Protein AF-A0A8H9WBS5-F1 (afdb_monomer_lite)

Secondary structure (DSSP, 8-state):
-HHHHHTT-------BEETTEEPS-HHHHEEE-SSEEEE-GGGBS-HHHHHHHHHHHHHTTPEEEE--HHHHTTTTT--EEEE-TTS-EEEEEEHHHHHHS-HHHHHHHHTTSEEEEE--HHHHHHHS--GGGG-----PPP-

Sequence (143 aa):
EVFCKKLNYSSVVFEALNDDLPIYHTNVMMSLGQKTAFICSESIKDQKDTKHIHKLFGISERKIIELSMAQMNQFAGNVLEVENTKGQSHLIMSEKAYQSLEVPQIQSISKSSKIIPIPLDTIEKYGGGSARCMIAEIFLQKS

pLDDT: mean 93.94, std 5.93, range [61.75, 98.56]

Structure (mmCIF, N/CA/C/O backbone):
data_AF-A0A8H9WBS5-F1
#
_entry.id   AF-A0A8H9WBS5-F1
#
loop_
_atom_site.group_PDB
_atom_site.id
_atom_site.type_symbol
_atom_site.label_atom_id
_atom_site.label_alt_id
_atom_site.label_comp_id
_atom_site.label_asym_id
_atom_site.label_entity_id
_atom_site.label_seq_id
_atom_site.pdbx_PDB_ins_code
_atom_site.Cartn_x
_atom_site.Cartn_y
_atom_site.Cartn_z
_atom_site.occupancy
_atom_site.B_iso_or_equiv
_atom_site.auth_seq_id
_atom_site.auth_comp_id
_atom_site.auth_asym_id
_atom_site.auth_atom_id
_atom_site.pdbx_PDB_model_num
ATOM 1 N N . GLU A 1 1 ? -7.034 9.340 -19.352 1.00 69.06 1 GLU A N 1
ATOM 2 C CA . GLU A 1 1 ? -7.302 10.797 -19.452 1.00 69.06 1 GLU A CA 1
ATOM 3 C C . GLU A 1 1 ? -8.782 11.188 -19.369 1.00 69.06 1 GLU A C 1
ATOM 5 O O . GLU A 1 1 ? -9.118 12.011 -18.527 1.00 69.06 1 GLU A O 1
ATOM 10 N N . VAL A 1 2 ? -9.690 10.599 -20.167 1.00 85.69 2 VAL A N 1
ATOM 11 C CA . VAL A 1 2 ? -11.131 10.966 -20.167 1.00 85.69 2 VAL A CA 1
ATOM 12 C C . VAL A 1 2 ? -11.776 10.899 -18.775 1.00 85.69 2 VAL A C 1
ATOM 14 O O . VAL A 1 2 ? -12.523 11.799 -18.400 1.00 85.69 2 VAL A O 1
ATOM 17 N N . PHE A 1 3 ? -11.474 9.856 -17.998 1.00 86.75 3 PHE A N 1
ATOM 18 C CA . PHE A 1 3 ? -12.011 9.681 -16.646 1.00 86.75 3 PHE A CA 1
ATOM 19 C C . PHE A 1 3 ? -11.528 10.770 -15.678 1.00 86.75 3 PHE A C 1
ATOM 21 O O . PHE A 1 3 ? -12.341 11.423 -15.032 1.00 86.75 3 PHE A O 1
ATOM 28 N N . CYS A 1 4 ? -10.218 11.033 -15.646 1.00 90.44 4 CYS A N 1
ATOM 29 C CA . CYS A 1 4 ? -9.625 12.070 -14.802 1.00 90.44 4 CYS A CA 1
ATOM 30 C C . CYS A 1 4 ? -10.207 13.453 -15.120 1.00 90.44 4 CYS A C 1
ATOM 32 O O . CYS A 1 4 ? -10.608 14.165 -14.207 1.00 90.44 4 CYS A O 1
ATOM 34 N N . LYS A 1 5 ? -10.382 13.786 -16.406 1.00 89.25 5 LYS A N 1
ATOM 35 C CA . LYS A 1 5 ? -11.011 15.050 -16.819 1.00 89.25 5 LYS A CA 1
ATOM 36 C C . LYS A 1 5 ? -12.451 15.186 -16.316 1.00 89.25 5 LYS A C 1
ATOM 38 O O . LYS A 1 5 ? -12.834 16.264 -15.883 1.00 89.25 5 LYS A O 1
ATOM 43 N N . LYS A 1 6 ? -13.245 14.108 -16.344 1.00 92.00 6 LYS A N 1
ATOM 44 C CA . LYS A 1 6 ? -14.623 14.120 -15.815 1.00 92.00 6 LYS A CA 1
ATOM 45 C C . LYS A 1 6 ? -14.679 14.319 -14.296 1.00 92.00 6 LYS A C 1
ATOM 47 O O . LYS A 1 6 ? -15.666 14.855 -13.808 1.00 92.00 6 LYS A O 1
ATOM 52 N N . LEU A 1 7 ? -13.643 13.896 -13.574 1.00 89.88 7 LEU A N 1
ATOM 53 C CA . LEU A 1 7 ? -13.539 14.015 -12.117 1.00 89.88 7 LEU A CA 1
ATOM 54 C C .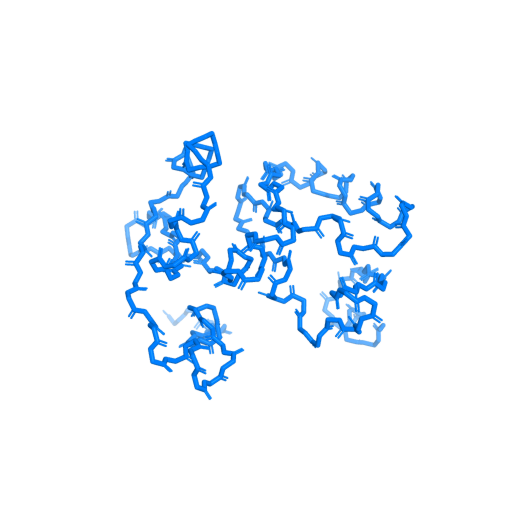 LEU A 1 7 ? -12.695 15.213 -11.651 1.00 89.88 7 LEU A C 1
ATOM 56 O O . LEU A 1 7 ? -12.469 15.359 -10.455 1.00 89.88 7 LEU A O 1
ATOM 60 N N . ASN A 1 8 ? -12.226 16.065 -12.572 1.00 92.06 8 ASN A N 1
ATOM 61 C CA . ASN A 1 8 ? -11.277 17.150 -12.295 1.00 92.06 8 ASN A CA 1
ATOM 62 C C . ASN A 1 8 ? -9.982 16.681 -11.602 1.00 92.06 8 ASN A C 1
ATOM 64 O O . ASN A 1 8 ? -9.431 17.376 -10.750 1.00 92.06 8 ASN A O 1
ATOM 68 N N . TYR A 1 9 ? -9.488 15.500 -11.975 1.00 91.00 9 TYR A N 1
ATOM 69 C CA . TYR A 1 9 ? -8.228 14.933 -11.496 1.00 91.00 9 TYR A CA 1
ATOM 70 C C . TYR A 1 9 ? -7.131 15.018 -12.558 1.00 91.00 9 TYR A C 1
ATOM 72 O O . TYR A 1 9 ? -7.397 15.013 -13.761 1.00 91.00 9 TYR A O 1
ATOM 80 N N . SER A 1 10 ? -5.885 15.009 -12.092 1.00 91.25 10 SER A N 1
ATOM 81 C CA . SER A 1 10 ? -4.697 14.818 -12.925 1.00 91.25 10 SER A CA 1
ATOM 82 C C . SER A 1 10 ? -4.276 13.351 -12.884 1.00 91.25 10 SER A C 1
ATOM 84 O O . SER A 1 10 ? -4.222 12.754 -11.810 1.00 91.25 10 SER A O 1
ATOM 86 N N . SER A 1 11 ? -3.983 12.756 -14.040 1.00 92.50 11 SER A N 1
ATOM 87 C CA . SER A 1 11 ? -3.453 11.390 -14.108 1.00 92.50 11 SER A CA 1
ATOM 88 C C . SER A 1 11 ? -1.939 11.369 -13.940 1.00 92.50 11 SER A C 1
ATOM 90 O O . SER A 1 11 ? -1.243 12.192 -14.528 1.00 92.50 11 SER A O 1
ATOM 92 N N . VAL A 1 12 ? -1.448 10.360 -13.225 1.00 93.00 12 VAL A N 1
ATOM 93 C CA . VAL A 1 12 ? -0.038 9.960 -13.206 1.00 93.00 12 VAL A CA 1
ATOM 94 C C . VAL A 1 12 ? 0.024 8.566 -13.809 1.00 93.00 12 VAL A C 1
ATOM 96 O O . VAL A 1 12 ? -0.689 7.673 -13.352 1.00 93.00 12 VAL A O 1
ATOM 99 N N . VAL A 1 13 ? 0.813 8.398 -14.866 1.00 93.88 13 VAL A N 1
ATOM 100 C CA . VAL A 1 13 ? 0.940 7.136 -15.602 1.00 93.88 13 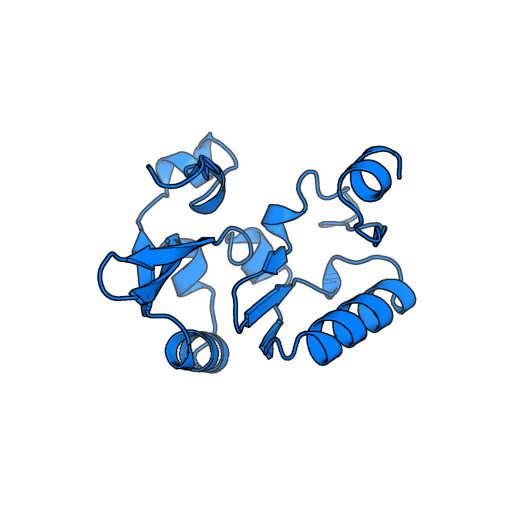VAL A CA 1
ATOM 101 C C . VAL A 1 13 ? 2.387 6.689 -15.505 1.00 93.88 13 VAL A C 1
ATOM 103 O O . VAL A 1 13 ? 3.279 7.502 -15.708 1.00 93.88 13 VAL A O 1
ATOM 106 N N . PHE A 1 14 ? 2.592 5.419 -15.179 1.00 95.38 14 PHE A N 1
ATOM 107 C CA . PHE A 1 14 ? 3.902 4.795 -15.051 1.00 95.38 14 PHE A CA 1
ATOM 108 C C . PHE A 1 14 ? 3.778 3.300 -15.360 1.00 95.38 14 PHE A C 1
ATOM 110 O O . PHE A 1 14 ? 2.687 2.728 -15.276 1.00 95.38 14 PHE A O 1
ATOM 117 N N . GLU A 1 15 ? 4.892 2.672 -15.723 1.00 96.75 15 GLU A N 1
ATOM 118 C CA . GLU A 1 15 ? 4.981 1.223 -15.919 1.00 96.75 15 GLU A CA 1
ATOM 119 C C . GLU A 1 15 ? 5.537 0.571 -14.648 1.00 96.75 15 GLU A C 1
ATOM 121 O O . GLU A 1 15 ? 6.534 1.046 -14.098 1.00 96.75 15 GLU A O 1
ATOM 126 N N . ALA A 1 16 ? 4.898 -0.508 -14.186 1.00 96.56 16 ALA A N 1
ATOM 127 C CA . ALA A 1 16 ? 5.342 -1.265 -13.021 1.00 96.56 16 ALA A CA 1
ATOM 128 C C . ALA A 1 16 ? 5.430 -2.769 -13.309 1.00 96.56 16 ALA A C 1
ATOM 130 O O . ALA A 1 16 ? 4.542 -3.338 -13.952 1.00 96.56 16 ALA A O 1
ATOM 131 N N . LEU A 1 17 ? 6.497 -3.396 -12.821 1.00 96.25 17 LEU A N 1
ATOM 132 C CA . LEU A 1 17 ? 6.903 -4.767 -13.104 1.00 96.25 17 LEU A CA 1
ATOM 133 C C . LEU A 1 17 ? 7.156 -5.547 -11.804 1.00 96.25 17 LEU A C 1
ATOM 135 O O . LEU A 1 17 ? 7.625 -4.997 -10.809 1.00 96.25 17 LEU A O 1
ATOM 139 N N . ASN A 1 18 ? 6.867 -6.843 -11.836 1.00 93.56 18 ASN A N 1
ATOM 140 C CA . ASN A 1 18 ? 7.248 -7.838 -10.841 1.00 93.56 18 ASN A CA 1
ATOM 141 C C . ASN A 1 18 ? 7.977 -8.967 -11.568 1.00 93.56 18 ASN A C 1
ATOM 143 O O . ASN A 1 18 ? 7.351 -9.655 -12.369 1.00 93.56 18 ASN A O 1
ATOM 147 N N . ASP A 1 19 ? 9.286 -9.108 -11.346 1.00 88.62 19 ASP A N 1
ATOM 148 C CA . ASP A 1 19 ? 10.146 -10.047 -12.082 1.00 88.62 19 ASP A CA 1
ATOM 149 C C . ASP A 1 19 ? 9.962 -9.942 -13.614 1.00 88.62 19 ASP A C 1
ATOM 151 O O . ASP A 1 19 ? 9.636 -10.913 -14.294 1.00 88.62 19 ASP A O 1
ATOM 155 N N . ASP A 1 20 ? 10.099 -8.720 -14.148 1.00 89.12 20 ASP A N 1
ATOM 156 C CA . ASP A 1 20 ? 9.898 -8.347 -15.564 1.00 89.12 20 ASP A CA 1
ATOM 157 C C . ASP A 1 20 ? 8.477 -8.555 -16.130 1.00 89.12 20 ASP A C 1
ATOM 159 O O . ASP A 1 20 ? 8.208 -8.228 -17.290 1.00 89.12 20 ASP A O 1
ATOM 163 N N . LEU A 1 21 ? 7.528 -9.028 -15.318 1.00 93.00 21 LEU A N 1
ATOM 164 C CA . LEU A 1 21 ? 6.126 -9.172 -15.702 1.00 93.00 21 LEU A CA 1
ATOM 165 C C . LEU A 1 21 ? 5.303 -7.951 -15.269 1.00 93.00 21 LEU A C 1
ATOM 167 O O . LEU A 1 21 ? 5.441 -7.496 -14.134 1.00 93.00 21 LEU A O 1
ATOM 171 N N . PRO A 1 22 ? 4.396 -7.429 -16.114 1.00 94.19 22 PRO A N 1
ATOM 172 C CA . PRO A 1 22 ? 3.538 -6.310 -15.737 1.00 94.19 22 PRO A CA 1
ATOM 173 C C . PRO A 1 22 ? 2.701 -6.588 -14.485 1.00 94.19 22 PRO A C 1
ATOM 175 O O . PRO A 1 22 ? 2.006 -7.604 -14.394 1.00 94.19 22 PRO A O 1
ATOM 178 N N . ILE A 1 23 ? 2.698 -5.641 -13.545 1.00 92.00 23 ILE A N 1
ATOM 179 C CA . ILE A 1 23 ? 1.779 -5.680 -12.406 1.00 92.00 23 ILE A CA 1
ATOM 180 C C . ILE A 1 23 ? 0.360 -5.390 -12.902 1.00 92.00 23 ILE A C 1
ATOM 182 O O . ILE A 1 23 ? 0.063 -4.317 -13.421 1.00 92.00 23 ILE A O 1
ATOM 186 N N . TYR A 1 24 ? -0.540 -6.352 -12.701 1.00 84.75 24 TYR A N 1
ATOM 187 C CA . TYR A 1 24 ? -1.918 -6.291 -13.196 1.00 84.75 24 TYR A CA 1
ATOM 188 C C . TYR A 1 24 ? -2.814 -5.284 -12.446 1.00 84.75 24 TYR A C 1
ATOM 190 O O . TYR A 1 24 ? -3.735 -4.707 -13.030 1.00 84.75 24 TYR A O 1
ATOM 198 N N . HIS A 1 25 ? -2.551 -5.038 -11.158 1.00 88.25 25 HIS A N 1
ATOM 199 C CA . HIS A 1 25 ? -3.312 -4.082 -10.356 1.00 88.25 25 HIS A CA 1
ATOM 200 C C . HIS A 1 25 ? -2.413 -3.199 -9.496 1.00 88.25 25 HIS A C 1
ATOM 202 O O . HIS A 1 25 ? -1.631 -3.677 -8.677 1.00 88.25 25 HIS A O 1
ATOM 208 N N . THR A 1 26 ? -2.607 -1.885 -9.602 1.00 89.00 26 THR A N 1
ATOM 209 C CA . THR A 1 26 ? -1.868 -0.893 -8.811 1.00 89.00 26 THR A CA 1
ATOM 210 C C . THR A 1 26 ? -2.043 -1.089 -7.300 1.00 89.00 26 THR A C 1
ATOM 212 O O . THR A 1 26 ? -1.126 -0.799 -6.542 1.00 89.00 26 THR A O 1
ATOM 215 N N . ASN A 1 27 ? -3.174 -1.650 -6.851 1.00 87.75 27 ASN A N 1
ATOM 216 C CA . ASN A 1 27 ? -3.442 -1.936 -5.435 1.00 87.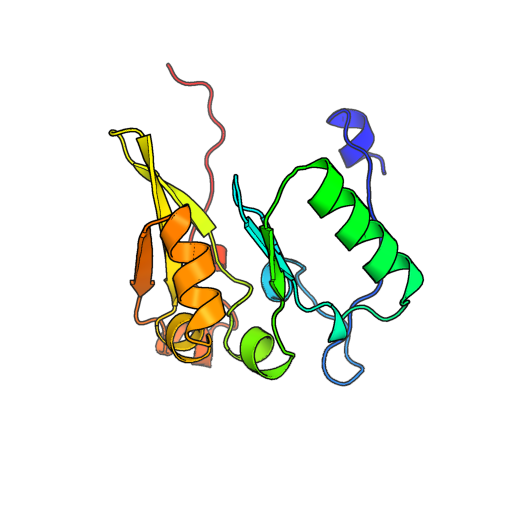75 27 ASN A CA 1
ATOM 217 C C . ASN A 1 27 ? -2.614 -3.100 -4.851 1.00 87.75 27 ASN A C 1
ATOM 219 O O . ASN A 1 27 ? -2.772 -3.436 -3.681 1.00 87.75 27 ASN A O 1
ATOM 223 N N . VAL A 1 28 ? -1.775 -3.754 -5.655 1.00 89.69 28 VAL A N 1
ATOM 224 C CA . VAL A 1 28 ? -0.785 -4.726 -5.173 1.00 89.69 28 VAL A CA 1
ATOM 225 C C . VAL A 1 28 ? 0.478 -4.001 -4.717 1.00 89.69 28 VAL A C 1
ATOM 227 O O . VAL A 1 28 ? 1.058 -4.355 -3.694 1.00 89.69 28 VAL A O 1
ATOM 230 N N . MET A 1 29 ? 0.869 -2.950 -5.443 1.00 94.81 29 MET A N 1
ATOM 231 C CA . MET A 1 29 ? 2.119 -2.224 -5.219 1.00 94.81 29 MET A CA 1
ATOM 232 C C . MET A 1 29 ? 1.953 -0.911 -4.447 1.00 94.81 29 MET A C 1
ATOM 234 O O . MET A 1 29 ? 2.947 -0.359 -3.984 1.00 94.81 29 MET A O 1
ATOM 238 N N . MET A 1 30 ? 0.734 -0.375 -4.342 1.00 96.25 30 MET A N 1
ATOM 239 C CA . MET A 1 30 ? 0.486 0.953 -3.787 1.00 96.25 30 MET A CA 1
ATOM 240 C C . MET A 1 30 ? -0.879 1.053 -3.105 1.00 96.25 30 MET A C 1
ATOM 242 O O . MET A 1 30 ? -1.885 0.569 -3.623 1.00 96.25 30 MET A O 1
ATOM 246 N N . SER A 1 31 ? -0.926 1.768 -1.982 1.00 96.88 31 SER A N 1
ATOM 247 C CA . SER A 1 31 ? -2.170 2.170 -1.319 1.00 96.88 31 SER A CA 1
ATOM 248 C C . SER A 1 31 ? -2.011 3.538 -0.665 1.00 96.88 31 SER A C 1
ATOM 250 O O . SER A 1 31 ? -0.944 3.877 -0.151 1.00 96.88 31 SER A O 1
ATOM 252 N N . LEU A 1 32 ? -3.069 4.347 -0.704 1.00 95.50 32 LEU A N 1
ATOM 253 C CA . LEU A 1 32 ? -3.072 5.715 -0.192 1.00 95.50 32 LEU A CA 1
ATOM 254 C C . LEU A 1 32 ? -4.065 5.824 0.966 1.00 95.50 32 LEU A C 1
ATOM 256 O O . LEU A 1 32 ? -5.267 5.689 0.759 1.00 95.50 32 LEU A O 1
ATOM 260 N N . GLY A 1 33 ? -3.557 6.108 2.163 1.00 94.19 33 GLY A N 1
ATOM 261 C CA . GLY A 1 33 ? -4.350 6.553 3.311 1.00 94.19 33 GLY A CA 1
ATOM 262 C C . GLY A 1 33 ? -4.299 8.074 3.457 1.00 94.19 33 GLY A C 1
ATOM 263 O O . GLY A 1 33 ? -3.625 8.757 2.694 1.00 94.19 33 GLY A O 1
ATOM 264 N N . GLN A 1 34 ? -4.966 8.632 4.462 1.00 93.19 34 GLN A N 1
ATOM 265 C CA . GLN A 1 34 ? -5.020 10.064 4.760 1.00 93.19 34 GLN A CA 1
ATOM 266 C C . GLN A 1 34 ? -3.673 10.654 5.185 1.00 93.19 34 GLN A C 1
ATOM 268 O O . GLN A 1 34 ? -3.440 11.837 4.950 1.00 93.19 34 GLN A O 1
ATOM 273 N N . LYS A 1 35 ? -2.794 9.865 5.810 1.00 95.38 35 LYS A N 1
ATOM 274 C CA . LYS A 1 35 ? -1.474 10.325 6.293 1.00 95.38 35 LYS A CA 1
ATOM 275 C C . LYS A 1 35 ? -0.311 9.466 5.817 1.00 95.38 35 LYS A C 1
ATOM 277 O O . LYS A 1 35 ? 0.842 9.840 6.016 1.00 95.38 35 LYS A O 1
ATOM 282 N N . THR A 1 36 ? -0.592 8.331 5.190 1.00 96.94 36 THR A N 1
ATOM 283 C CA . THR A 1 36 ? 0.411 7.368 4.738 1.00 96.94 36 THR A CA 1
ATOM 284 C C . THR A 1 36 ? 0.215 7.038 3.264 1.00 96.94 36 THR A C 1
ATOM 286 O O . THR A 1 36 ? -0.900 7.065 2.746 1.00 96.94 36 THR A O 1
ATOM 289 N N . ALA A 1 37 ? 1.313 6.738 2.580 1.00 97.69 37 ALA A N 1
ATOM 290 C CA . ALA A 1 37 ? 1.311 6.201 1.225 1.00 97.69 37 ALA A CA 1
ATOM 291 C C . ALA A 1 37 ? 2.221 4.973 1.197 1.00 97.69 37 ALA A C 1
ATOM 293 O O . ALA A 1 37 ? 3.423 5.093 1.422 1.00 97.69 37 ALA A O 1
ATOM 294 N N . PHE A 1 38 ? 1.644 3.803 0.958 1.00 98.31 38 PHE A N 1
ATOM 295 C CA . PHE A 1 38 ? 2.376 2.564 0.726 1.00 98.31 38 PHE A CA 1
ATOM 296 C C . PHE A 1 38 ? 2.788 2.526 -0.733 1.00 98.31 38 PHE A C 1
ATOM 298 O O . PHE A 1 38 ? 1.949 2.794 -1.593 1.00 98.31 38 PHE A O 1
ATOM 305 N N . ILE A 1 39 ? 4.040 2.195 -1.021 1.00 98.31 39 ILE A N 1
ATOM 306 C CA . ILE A 1 39 ? 4.521 2.073 -2.396 1.00 98.31 39 ILE A CA 1
ATOM 307 C C . ILE A 1 39 ? 5.700 1.109 -2.461 1.00 98.31 39 ILE A C 1
ATOM 309 O O . ILE A 1 39 ? 6.577 1.164 -1.609 1.00 98.31 39 ILE A O 1
ATOM 313 N N . CYS A 1 40 ? 5.727 0.247 -3.474 1.00 98.12 40 CYS A N 1
ATOM 314 C CA . CYS A 1 40 ? 6.923 -0.487 -3.867 1.00 98.12 40 CYS A CA 1
ATOM 315 C C . CYS A 1 40 ? 7.592 0.235 -5.040 1.00 98.12 40 CYS A C 1
ATOM 317 O O . CYS A 1 40 ? 7.243 0.014 -6.201 1.00 98.12 40 CYS A O 1
ATOM 319 N N . SER A 1 41 ? 8.526 1.137 -4.747 1.00 97.50 41 SER A N 1
ATOM 320 C CA . SER A 1 41 ? 9.201 1.941 -5.773 1.00 97.50 41 SER A CA 1
ATOM 321 C C . SER A 1 41 ? 10.095 1.107 -6.683 1.00 97.50 41 SER A C 1
ATOM 323 O O . SER A 1 41 ? 10.282 1.477 -7.838 1.00 97.50 41 SER A O 1
ATOM 325 N N . GLU A 1 42 ? 10.616 -0.015 -6.177 1.00 96.62 42 GLU A N 1
ATOM 326 C CA . GLU A 1 42 ? 11.406 -0.988 -6.945 1.00 96.62 42 GLU A CA 1
ATOM 327 C C . GLU A 1 42 ? 10.616 -1.587 -8.113 1.00 96.62 42 GLU A C 1
ATOM 329 O O . GLU A 1 42 ? 11.204 -1.922 -9.136 1.00 96.62 42 GLU A O 1
ATOM 334 N N . SER A 1 43 ? 9.286 -1.667 -7.993 1.00 97.38 43 SER A N 1
ATOM 335 C CA . SER A 1 43 ? 8.436 -2.160 -9.077 1.00 97.38 43 SER A CA 1
ATOM 336 C C . SER A 1 43 ? 8.307 -1.172 -10.238 1.00 97.38 43 SER A C 1
ATOM 338 O O . SER A 1 43 ? 7.938 -1.576 -11.333 1.00 97.38 43 SER A O 1
ATOM 340 N N . ILE A 1 44 ? 8.597 0.119 -10.045 1.00 97.44 44 ILE A N 1
ATOM 341 C CA . ILE A 1 44 ? 8.401 1.150 -11.072 1.00 97.44 44 ILE A CA 1
ATOM 342 C C . ILE A 1 44 ? 9.611 1.186 -12.006 1.00 97.44 44 ILE A C 1
ATOM 344 O O . ILE A 1 44 ? 10.744 1.397 -11.575 1.00 97.44 44 ILE A O 1
ATOM 348 N N . LYS A 1 45 ? 9.363 1.034 -13.309 1.00 96.38 45 LYS A N 1
ATOM 349 C CA . LYS A 1 45 ? 10.412 0.859 -14.322 1.00 96.38 45 LYS A CA 1
ATOM 350 C C . LYS A 1 45 ? 11.278 2.101 -14.546 1.00 96.38 45 LYS A C 1
ATOM 352 O O . LYS A 1 45 ? 12.494 1.979 -14.673 1.00 96.38 45 LYS A O 1
ATOM 357 N N . ASP A 1 46 ? 10.674 3.290 -14.637 1.00 97.06 46 ASP A N 1
ATOM 358 C CA . ASP A 1 46 ? 11.411 4.545 -14.840 1.00 97.06 46 ASP A CA 1
ATOM 359 C C . ASP A 1 46 ? 11.609 5.284 -13.508 1.00 97.06 46 ASP A C 1
ATOM 361 O O . ASP A 1 46 ? 10.663 5.703 -12.841 1.00 97.06 46 ASP A O 1
ATOM 365 N N . GLN A 1 47 ? 12.869 5.534 -13.149 1.00 95.81 47 GLN A N 1
ATOM 366 C CA . GLN A 1 47 ? 13.231 6.293 -11.952 1.00 95.81 47 GLN A CA 1
ATOM 367 C C . GLN A 1 47 ? 12.648 7.723 -11.943 1.00 95.81 47 GLN A C 1
ATOM 369 O O . GLN A 1 47 ? 12.480 8.323 -10.874 1.00 95.81 47 GLN A O 1
ATOM 374 N N . LYS A 1 48 ? 12.371 8.313 -13.113 1.00 97.62 48 LYS A N 1
ATOM 375 C CA . LYS A 1 48 ? 11.713 9.623 -13.221 1.00 97.62 48 LYS A CA 1
ATOM 376 C C . LYS A 1 48 ? 10.288 9.573 -12.680 1.00 97.62 48 LYS A C 1
ATOM 378 O O . LYS A 1 48 ? 9.905 10.497 -11.960 1.00 97.62 48 LYS A O 1
ATOM 383 N N . ASP A 1 49 ? 9.560 8.494 -12.954 1.00 97.50 49 ASP A N 1
ATOM 384 C CA . ASP A 1 49 ? 8.198 8.295 -12.460 1.00 97.50 49 ASP A CA 1
ATOM 385 C C . ASP A 1 49 ? 8.207 8.108 -10.944 1.00 97.50 49 ASP A C 1
ATOM 387 O O . ASP A 1 49 ? 7.460 8.788 -10.240 1.00 97.50 49 ASP A O 1
ATOM 391 N N . THR A 1 50 ? 9.138 7.307 -10.416 1.00 97.25 50 THR A N 1
ATOM 392 C CA . THR A 1 50 ? 9.336 7.151 -8.965 1.00 97.25 50 THR A CA 1
ATOM 393 C C . THR A 1 50 ? 9.560 8.498 -8.280 1.00 97.25 50 THR A C 1
ATOM 395 O O . THR A 1 50 ? 8.866 8.840 -7.320 1.00 97.25 50 THR A O 1
ATOM 398 N N . LYS A 1 51 ? 10.484 9.318 -8.802 1.00 97.38 51 LYS A N 1
ATOM 399 C CA . LYS A 1 51 ? 10.759 10.662 -8.264 1.00 97.38 51 LYS A CA 1
ATOM 400 C C . LYS A 1 51 ? 9.531 11.567 -8.341 1.00 97.38 51 LYS A C 1
ATOM 402 O O . LYS A 1 51 ? 9.278 12.336 -7.412 1.00 97.38 51 LYS A O 1
ATOM 407 N N . HIS A 1 52 ? 8.776 11.496 -9.436 1.00 97.50 52 HIS A N 1
ATOM 408 C CA . HIS A 1 52 ? 7.559 12.279 -9.609 1.00 97.50 52 HIS A CA 1
ATOM 409 C C . HIS A 1 52 ? 6.476 11.880 -8.597 1.00 97.50 52 HIS A C 1
ATOM 411 O O . HIS A 1 52 ? 5.920 12.753 -7.930 1.00 97.50 52 HIS A O 1
ATOM 417 N N . ILE A 1 53 ? 6.236 10.582 -8.412 1.00 96.94 53 ILE A N 1
ATOM 418 C CA . ILE A 1 53 ? 5.259 10.046 -7.456 1.00 96.94 53 ILE A CA 1
ATOM 419 C C . ILE A 1 53 ? 5.645 10.405 -6.017 1.00 96.94 53 ILE A C 1
ATOM 421 O O . ILE A 1 53 ? 4.815 10.923 -5.271 1.00 96.94 53 ILE A O 1
ATOM 425 N N . HIS A 1 54 ? 6.916 10.236 -5.640 1.00 96.94 54 HIS A N 1
ATOM 426 C CA . HIS A 1 54 ? 7.413 10.624 -4.313 1.00 96.94 54 HIS A CA 1
ATOM 427 C C . HIS A 1 54 ? 7.225 12.119 -4.047 1.00 96.94 54 HIS A C 1
ATOM 429 O O . HIS A 1 54 ? 6.805 12.511 -2.957 1.00 96.94 54 HIS A O 1
ATOM 435 N N . LYS A 1 55 ? 7.465 12.967 -5.057 1.00 97.06 55 LYS A N 1
ATOM 436 C CA . LYS A 1 55 ? 7.191 14.407 -4.962 1.00 97.06 55 LYS A CA 1
ATOM 437 C C . LYS A 1 55 ? 5.707 14.679 -4.706 1.00 97.06 55 LYS A C 1
ATOM 439 O O . LYS A 1 55 ? 5.392 15.519 -3.866 1.00 97.06 55 LYS A O 1
ATOM 444 N N . LEU A 1 56 ? 4.805 13.986 -5.400 1.00 96.25 56 LEU A N 1
ATOM 445 C CA . LEU A 1 56 ? 3.361 14.136 -5.196 1.00 96.25 56 LEU A CA 1
ATOM 446 C C . LEU A 1 56 ? 2.933 13.699 -3.791 1.00 96.25 56 LEU A C 1
ATOM 448 O O . LEU A 1 56 ? 2.146 14.400 -3.157 1.00 96.25 56 LEU A O 1
ATOM 452 N N . PHE A 1 57 ? 3.497 12.610 -3.266 1.00 95.25 57 PHE A N 1
ATOM 453 C CA . PHE A 1 57 ? 3.252 12.198 -1.882 1.00 95.25 57 PHE A CA 1
ATOM 454 C C . PHE A 1 57 ? 3.721 13.244 -0.875 1.00 95.25 57 PHE A C 1
ATOM 456 O O . PHE A 1 57 ? 2.966 13.566 0.044 1.00 95.25 57 PHE A O 1
ATOM 463 N N . GLY A 1 58 ? 4.896 13.838 -1.100 1.00 92.38 58 GLY A N 1
ATOM 464 C CA . GLY A 1 58 ? 5.399 14.954 -0.300 1.00 92.38 58 GLY A CA 1
ATOM 465 C C . GLY A 1 58 ? 4.475 16.175 -0.326 1.00 92.38 58 GLY A C 1
ATOM 466 O O . GLY A 1 58 ? 4.194 16.737 0.727 1.00 92.38 58 GLY A O 1
ATOM 467 N N . ILE A 1 59 ? 3.941 16.544 -1.497 1.00 94.50 59 ILE A N 1
ATOM 468 C CA . ILE A 1 59 ? 2.959 17.638 -1.636 1.00 94.50 59 ILE A CA 1
ATOM 469 C C . ILE A 1 59 ? 1.665 17.327 -0.872 1.00 94.50 59 ILE A C 1
ATOM 471 O O . ILE A 1 59 ? 1.075 18.221 -0.279 1.00 94.50 59 ILE A O 1
ATOM 475 N N . SER A 1 60 ? 1.234 16.064 -0.863 1.00 91.94 60 SER A N 1
ATOM 476 C CA . SER A 1 60 ? 0.062 15.614 -0.096 1.00 91.94 60 SER A CA 1
ATOM 477 C C . SER A 1 60 ? 0.340 15.357 1.392 1.00 91.94 60 SER A C 1
ATOM 479 O O . SER A 1 60 ? -0.525 14.820 2.081 1.00 91.94 60 SER A O 1
ATOM 481 N N . GLU A 1 61 ? 1.551 15.672 1.865 1.00 94.56 61 GLU A N 1
ATOM 482 C CA . GLU A 1 61 ? 2.016 15.468 3.245 1.00 94.56 61 GLU A CA 1
ATOM 483 C C . GLU A 1 61 ? 1.868 14.020 3.747 1.00 94.56 61 GLU A C 1
ATOM 485 O O . GLU A 1 61 ? 1.762 13.750 4.947 1.00 94.56 61 GLU A O 1
ATOM 490 N N . ARG A 1 62 ? 1.882 13.049 2.826 1.00 95.94 62 ARG A N 1
ATOM 491 C CA . ARG A 1 62 ? 1.809 11.627 3.163 1.00 95.94 62 ARG A CA 1
ATOM 492 C C . ARG A 1 62 ? 3.185 11.109 3.541 1.00 95.94 62 ARG A C 1
ATOM 494 O O . ARG A 1 62 ? 4.156 11.254 2.798 1.00 95.94 62 ARG A O 1
ATOM 501 N N . LYS A 1 63 ? 3.257 10.419 4.676 1.00 96.75 63 LYS A N 1
ATOM 502 C CA . LYS A 1 63 ? 4.437 9.651 5.054 1.00 96.75 63 LYS A CA 1
ATOM 503 C C . LYS A 1 63 ? 4.534 8.411 4.168 1.00 96.75 63 LYS A C 1
ATOM 505 O O . LYS A 1 63 ? 3.643 7.565 4.176 1.00 96.75 63 LYS A O 1
ATOM 510 N N . ILE A 1 64 ? 5.631 8.303 3.429 1.00 97.88 64 ILE A N 1
ATOM 511 C CA . ILE A 1 64 ? 5.897 7.150 2.571 1.00 97.88 64 ILE A CA 1
ATOM 512 C C . ILE A 1 64 ? 6.252 5.937 3.441 1.00 97.88 64 ILE A C 1
ATOM 514 O O . ILE A 1 64 ? 7.125 6.025 4.311 1.00 97.88 64 ILE A O 1
ATOM 518 N N . ILE A 1 65 ? 5.555 4.829 3.198 1.00 98.25 65 ILE A N 1
ATOM 519 C CA . ILE A 1 65 ? 5.858 3.486 3.687 1.00 98.25 65 ILE A CA 1
ATOM 520 C C . ILE A 1 65 ? 6.390 2.714 2.481 1.00 98.25 65 ILE A C 1
ATOM 522 O O . ILE A 1 65 ? 5.627 2.184 1.675 1.00 98.25 65 ILE A O 1
ATOM 526 N N . GLU A 1 66 ? 7.710 2.744 2.324 1.00 98.25 66 GLU A N 1
ATOM 527 C CA . GLU A 1 66 ? 8.390 2.069 1.221 1.00 98.25 66 GLU A CA 1
ATOM 528 C C . GLU A 1 66 ? 8.331 0.558 1.438 1.00 98.25 66 GLU A C 1
ATOM 530 O O . GLU A 1 66 ? 8.668 0.098 2.527 1.00 98.25 66 GLU A O 1
ATOM 535 N N . LEU A 1 67 ? 7.899 -0.189 0.427 1.00 98.44 67 LEU A N 1
ATOM 536 C CA . LEU A 1 67 ? 7.785 -1.641 0.442 1.00 98.44 67 LEU A CA 1
ATOM 537 C C . LEU A 1 67 ? 8.873 -2.253 -0.435 1.00 98.44 67 LEU A C 1
ATOM 539 O O . LEU A 1 67 ? 9.067 -1.831 -1.575 1.00 98.44 67 LEU A O 1
ATOM 543 N N . SER A 1 68 ? 9.517 -3.307 0.054 1.00 98.12 68 SER A N 1
ATOM 544 C CA . SER A 1 68 ? 10.343 -4.152 -0.812 1.00 98.12 68 SER A CA 1
ATOM 545 C C . SER A 1 68 ? 9.473 -5.001 -1.744 1.00 98.12 68 SER A C 1
ATOM 547 O O . SER A 1 68 ? 8.299 -5.262 -1.454 1.00 98.12 68 SER A O 1
ATOM 549 N N . MET A 1 69 ? 10.059 -5.516 -2.828 1.00 96.94 69 MET A N 1
ATOM 550 C CA . MET A 1 69 ? 9.386 -6.499 -3.694 1.00 96.94 69 MET A CA 1
ATOM 551 C C . MET A 1 69 ? 8.895 -7.723 -2.907 1.00 96.94 69 MET A C 1
ATOM 553 O O . MET A 1 69 ? 7.799 -8.229 -3.147 1.00 96.94 69 MET A O 1
ATOM 557 N N . ALA A 1 70 ? 9.664 -8.167 -1.905 1.00 97.25 70 ALA A N 1
ATOM 558 C CA . ALA A 1 70 ? 9.265 -9.264 -1.030 1.00 97.25 70 ALA A CA 1
ATOM 559 C C . ALA A 1 70 ? 7.995 -8.924 -0.235 1.00 97.25 70 ALA A C 1
ATOM 561 O O . ALA A 1 70 ? 7.062 -9.721 -0.220 1.00 97.25 70 ALA A O 1
ATOM 562 N N . GLN A 1 71 ? 7.917 -7.734 0.369 1.00 98.00 71 GLN A N 1
ATOM 563 C CA . GLN A 1 71 ? 6.728 -7.276 1.100 1.00 98.00 71 GLN A CA 1
ATOM 564 C C . GLN A 1 71 ? 5.520 -7.095 0.174 1.00 98.00 71 GLN A C 1
ATOM 566 O O . GLN A 1 71 ? 4.408 -7.509 0.511 1.00 98.00 71 GLN A O 1
ATOM 571 N N . MET A 1 72 ? 5.731 -6.541 -1.022 1.00 96.50 72 MET A N 1
ATOM 572 C CA . MET A 1 72 ? 4.698 -6.441 -2.056 1.00 96.50 72 MET A CA 1
ATOM 573 C C . MET A 1 72 ? 4.121 -7.823 -2.402 1.00 96.50 72 MET A C 1
ATOM 575 O O . MET A 1 72 ? 2.902 -7.997 -2.400 1.00 96.50 72 MET A O 1
ATOM 579 N N . ASN A 1 73 ? 4.982 -8.827 -2.596 1.00 94.88 73 ASN A N 1
ATOM 580 C CA . ASN A 1 73 ? 4.596 -10.219 -2.861 1.00 94.88 73 ASN A CA 1
ATOM 581 C C . ASN A 1 73 ? 3.947 -10.928 -1.649 1.00 94.88 73 ASN A C 1
ATOM 583 O O . ASN A 1 73 ? 3.387 -12.018 -1.784 1.00 94.88 73 ASN A O 1
ATOM 587 N N . GLN A 1 74 ? 3.976 -10.307 -0.468 1.00 96.25 74 GLN A N 1
ATOM 588 C CA . GLN A 1 74 ? 3.219 -10.703 0.725 1.00 96.25 74 GLN A CA 1
ATOM 589 C C . GLN A 1 74 ? 1.959 -9.837 0.926 1.00 96.25 74 GLN A C 1
ATOM 591 O O . GLN A 1 74 ? 1.384 -9.841 2.009 1.00 96.25 74 GLN A O 1
ATOM 596 N N . PHE A 1 75 ? 1.513 -9.114 -0.110 1.00 95.94 75 PHE A N 1
ATOM 597 C CA . PHE A 1 75 ? 0.328 -8.247 -0.118 1.00 95.94 75 PHE A CA 1
ATOM 598 C C . PHE A 1 75 ? 0.408 -7.005 0.787 1.00 95.94 75 PHE A C 1
ATOM 600 O O . PHE A 1 75 ? -0.621 -6.402 1.091 1.00 95.94 75 PHE A O 1
ATOM 607 N N . ALA A 1 76 ? 1.607 -6.545 1.164 1.00 97.25 76 ALA A N 1
ATOM 608 C CA . ALA A 1 76 ? 1.775 -5.360 2.016 1.00 97.25 76 ALA A CA 1
ATOM 609 C C . ALA A 1 76 ? 1.250 -4.047 1.401 1.00 97.25 76 ALA A C 1
ATOM 611 O O . ALA A 1 76 ? 0.963 -3.104 2.135 1.00 97.25 76 ALA A O 1
ATOM 612 N N . GLY A 1 77 ? 1.084 -3.983 0.074 1.00 95.75 77 GLY A N 1
ATOM 613 C CA . GLY A 1 77 ? 0.422 -2.867 -0.610 1.00 95.75 77 GLY A CA 1
ATOM 614 C C . GLY A 1 77 ? -1.104 -2.998 -0.689 1.00 95.75 77 GLY A C 1
ATOM 615 O O . GLY A 1 77 ? -1.788 -1.998 -0.891 1.00 95.75 77 GLY A O 1
ATOM 616 N N . ASN A 1 78 ? -1.663 -4.196 -0.479 1.00 96.62 78 ASN A N 1
ATOM 617 C CA . ASN A 1 78 ? -3.094 -4.487 -0.623 1.00 96.62 78 ASN A CA 1
ATOM 618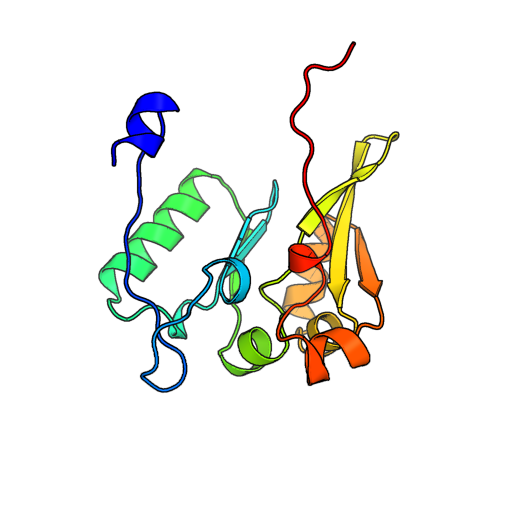 C C . ASN A 1 78 ? -3.881 -4.171 0.658 1.00 96.62 78 ASN A C 1
ATOM 620 O O . ASN A 1 78 ? -4.581 -5.012 1.226 1.00 96.62 78 ASN A O 1
ATOM 624 N N . VAL A 1 79 ? -3.754 -2.929 1.113 1.00 96.81 79 VAL A N 1
ATOM 625 C CA . VAL A 1 79 ? -4.313 -2.440 2.378 1.00 96.81 79 VAL A CA 1
ATOM 626 C C . VAL A 1 79 ? -5.369 -1.369 2.136 1.00 96.81 79 VAL A C 1
ATOM 628 O O . VAL A 1 79 ? -5.334 -0.669 1.119 1.00 96.81 79 VAL A O 1
ATOM 631 N N . LEU A 1 80 ? -6.307 -1.228 3.071 1.00 96.56 80 LEU A N 1
ATOM 632 C CA . LEU A 1 80 ? -7.321 -0.172 3.041 1.00 96.56 80 LEU A CA 1
ATOM 633 C C . LEU A 1 80 ? -7.376 0.548 4.380 1.00 96.56 80 LEU A C 1
ATOM 635 O O . LEU A 1 80 ? -7.520 -0.088 5.423 1.00 96.56 80 LEU A O 1
ATOM 639 N N . GLU A 1 81 ? -7.305 1.873 4.344 1.00 96.75 81 GLU A N 1
ATOM 640 C CA . GLU A 1 81 ? -7.619 2.686 5.511 1.00 96.75 81 GLU A CA 1
ATOM 641 C C . GLU A 1 81 ? -9.125 2.957 5.561 1.00 96.75 81 GLU A C 1
ATOM 643 O O . GLU A 1 81 ? -9.724 3.379 4.574 1.00 96.75 81 GLU A O 1
ATOM 648 N N . VAL A 1 82 ? -9.733 2.718 6.720 1.00 95.00 82 VAL A N 1
ATOM 649 C CA . VAL A 1 82 ? -11.141 3.003 6.997 1.00 95.00 82 VAL A CA 1
ATOM 650 C C . VAL A 1 82 ? -11.272 3.777 8.301 1.00 95.00 82 VAL A C 1
ATOM 652 O O . VAL A 1 82 ? -10.435 3.681 9.197 1.00 95.00 82 VAL A O 1
ATOM 655 N N . GLU A 1 83 ? -12.358 4.526 8.435 1.00 94.88 83 GLU A N 1
ATOM 656 C CA . GLU A 1 83 ? -12.679 5.268 9.648 1.00 94.88 83 GLU A CA 1
ATOM 657 C C . GLU A 1 83 ? -13.909 4.652 10.318 1.00 94.88 83 GLU A C 1
ATOM 659 O O . GLU A 1 83 ? -14.890 4.313 9.653 1.00 94.88 83 GLU A O 1
ATOM 664 N N . ASN A 1 84 ? -13.867 4.479 11.640 1.00 93.25 84 ASN A N 1
ATOM 665 C CA . ASN A 1 84 ? -15.040 4.023 12.384 1.00 93.25 84 ASN A CA 1
ATOM 666 C C . ASN A 1 84 ? -15.988 5.188 12.729 1.00 93.25 84 ASN A C 1
ATOM 668 O O . ASN A 1 84 ? -15.680 6.359 12.530 1.00 93.25 84 ASN A O 1
ATOM 672 N N . THR A 1 85 ? -17.134 4.886 13.344 1.00 93.50 85 THR A N 1
ATOM 673 C CA . THR A 1 85 ? -18.132 5.899 13.744 1.00 93.50 85 THR A CA 1
ATOM 674 C C . THR A 1 85 ? -17.644 6.907 14.793 1.00 93.50 85 THR A C 1
ATOM 676 O O . THR A 1 85 ? -18.333 7.888 15.059 1.00 93.50 85 THR A O 1
ATOM 679 N N . LYS A 1 86 ? -16.469 6.684 15.394 1.00 94.94 86 LYS A N 1
ATOM 680 C CA . LYS A 1 86 ? -15.824 7.581 16.364 1.00 94.94 86 LYS A CA 1
ATOM 681 C C . LYS A 1 86 ? -14.723 8.443 15.733 1.00 94.94 86 LYS A C 1
ATOM 683 O O . LYS A 1 86 ? -13.989 9.094 16.471 1.00 94.94 86 LYS A O 1
ATOM 688 N N . GLY A 1 87 ? -14.563 8.416 14.408 1.00 93.81 87 GLY A N 1
ATOM 689 C CA . GLY A 1 87 ? -13.510 9.159 13.714 1.00 93.81 87 GLY A CA 1
ATOM 690 C C . GLY A 1 87 ? -12.117 8.534 13.838 1.00 93.81 87 GLY A C 1
ATOM 691 O O . GLY A 1 87 ? -11.112 9.202 13.613 1.00 93.81 87 GLY A O 1
ATOM 692 N N . GLN A 1 88 ? -12.020 7.272 14.265 1.00 95.62 88 GLN A N 1
ATOM 693 C CA . GLN A 1 88 ? -10.733 6.610 14.472 1.00 95.62 88 GLN A CA 1
ATOM 694 C C . GLN A 1 88 ? -10.314 5.868 13.205 1.00 95.62 88 GLN A C 1
ATOM 696 O O . GLN A 1 88 ? -11.045 4.996 12.719 1.00 95.62 88 GLN A O 1
ATOM 701 N N . SER A 1 89 ? -9.111 6.174 12.722 1.00 97.56 89 SER A N 1
ATOM 702 C CA . SER A 1 89 ? -8.520 5.506 11.567 1.00 97.56 89 SER A CA 1
ATOM 703 C C . SER A 1 89 ? -8.055 4.084 11.903 1.00 97.56 89 SER A C 1
ATOM 705 O O . SER A 1 89 ? -7.400 3.842 12.924 1.00 97.56 89 SER A O 1
ATOM 707 N N . HIS A 1 90 ? -8.388 3.149 11.019 1.00 97.88 90 HIS A N 1
ATOM 708 C CA . HIS A 1 90 ? -7.987 1.754 11.057 1.00 97.88 90 HIS A CA 1
ATOM 709 C C . HIS A 1 90 ? -7.410 1.351 9.704 1.00 97.88 90 HIS A C 1
ATOM 711 O O . HIS A 1 90 ? -8.023 1.598 8.670 1.00 97.88 90 HIS A O 1
ATOM 717 N N . LEU A 1 91 ? -6.254 0.694 9.708 1.00 98.06 91 LEU A N 1
ATOM 718 C CA . LEU A 1 91 ? -5.656 0.131 8.505 1.00 98.06 91 LEU A CA 1
ATOM 719 C C . LEU A 1 91 ? -5.912 -1.374 8.476 1.00 98.06 91 LEU A C 1
ATOM 721 O O . LEU A 1 91 ? -5.389 -2.107 9.314 1.00 98.06 91 LEU A O 1
ATOM 725 N N . ILE A 1 92 ? -6.712 -1.823 7.515 1.00 98.12 92 ILE A N 1
ATOM 726 C CA . ILE A 1 92 ? -7.026 -3.235 7.315 1.00 98.12 92 ILE A CA 1
ATOM 727 C C . ILE A 1 92 ? -5.988 -3.838 6.369 1.00 98.12 92 ILE A C 1
ATOM 729 O O . ILE A 1 92 ? -5.762 -3.320 5.272 1.00 98.12 92 ILE A O 1
ATOM 733 N N . MET A 1 93 ? -5.382 -4.945 6.790 1.00 97.94 93 MET A N 1
ATOM 734 C CA . MET A 1 93 ? -4.412 -5.707 6.006 1.00 97.94 93 MET A CA 1
ATOM 735 C C . MET A 1 93 ? -4.460 -7.194 6.376 1.00 97.94 93 MET A C 1
ATOM 737 O O . MET A 1 93 ? -5.049 -7.555 7.395 1.00 97.94 93 MET A O 1
ATOM 741 N N . SER A 1 94 ? -3.852 -8.071 5.576 1.00 98.00 94 SER A N 1
ATOM 742 C CA . SER A 1 94 ? -3.732 -9.476 5.975 1.00 98.00 94 SER A CA 1
ATOM 743 C C . SER A 1 94 ? -2.684 -9.674 7.073 1.00 98.00 94 SER A C 1
ATOM 745 O O . SER A 1 94 ? -1.766 -8.868 7.235 1.00 98.00 94 SER A O 1
ATOM 747 N N . GLU A 1 95 ? -2.802 -10.760 7.838 1.00 98.00 95 GLU A N 1
ATOM 748 C CA . GLU A 1 95 ? -1.779 -11.169 8.811 1.00 98.00 95 GLU A CA 1
ATOM 749 C C . GLU A 1 95 ? -0.420 -11.390 8.143 1.00 98.00 95 GLU A C 1
ATOM 751 O O . GLU A 1 95 ? 0.597 -10.933 8.662 1.00 98.00 95 GLU A O 1
ATOM 756 N N . LYS A 1 96 ? -0.408 -12.008 6.959 1.00 97.19 96 LYS A N 1
ATOM 757 C CA . LYS A 1 96 ? 0.793 -12.225 6.146 1.00 97.19 96 LYS A CA 1
ATOM 758 C C . LYS A 1 96 ? 1.468 -10.907 5.760 1.00 97.19 96 LYS A C 1
ATOM 760 O O . LYS A 1 96 ? 2.669 -10.737 5.968 1.00 97.19 96 LYS A O 1
ATOM 765 N N . ALA A 1 97 ? 0.681 -9.946 5.279 1.00 97.88 97 ALA A N 1
ATOM 766 C CA . ALA A 1 97 ? 1.160 -8.605 4.981 1.00 97.88 97 ALA A CA 1
ATOM 767 C C . ALA A 1 97 ? 1.740 -7.937 6.237 1.00 97.88 97 ALA A C 1
ATOM 769 O O . ALA A 1 97 ? 2.844 -7.397 6.188 1.00 97.88 97 ALA A O 1
ATOM 770 N N . TYR A 1 98 ? 1.044 -8.021 7.374 1.00 98.50 98 TYR A N 1
ATOM 771 C CA . TYR A 1 98 ? 1.491 -7.427 8.636 1.00 98.50 98 TYR A CA 1
ATOM 772 C C . TYR A 1 98 ? 2.816 -8.025 9.126 1.00 98.50 98 TYR A C 1
ATOM 774 O O . TYR A 1 98 ? 3.718 -7.282 9.501 1.00 98.50 98 TYR A O 1
ATOM 782 N N . GLN A 1 99 ? 2.958 -9.350 9.068 1.00 98.31 99 GLN A N 1
ATOM 783 C CA . GLN A 1 99 ? 4.175 -10.062 9.469 1.00 98.31 99 GLN A CA 1
ATOM 784 C C . GLN A 1 99 ? 5.374 -9.771 8.556 1.00 98.31 99 GLN A C 1
ATOM 786 O O . GLN A 1 99 ? 6.513 -9.906 8.993 1.00 98.31 99 GLN A O 1
ATOM 791 N N . SER A 1 100 ? 5.133 -9.364 7.306 1.00 98.31 100 SER A N 1
ATOM 792 C CA . SER A 1 100 ? 6.200 -8.975 6.376 1.00 98.31 100 SER A CA 1
ATOM 793 C C . SER A 1 100 ? 6.776 -7.581 6.653 1.00 98.31 100 SER A C 1
ATOM 795 O O . SER A 1 100 ? 7.878 -7.273 6.192 1.00 98.31 100 SER A O 1
ATOM 797 N N . LEU A 1 101 ? 6.042 -6.727 7.377 1.00 98.44 101 LEU A N 1
ATOM 798 C CA . LEU A 1 101 ? 6.469 -5.364 7.673 1.00 98.44 101 LEU A CA 1
ATOM 799 C C . LEU A 1 101 ? 7.545 -5.337 8.758 1.00 98.44 101 LEU A C 1
ATOM 801 O O . LEU A 1 101 ? 7.495 -6.042 9.764 1.00 98.44 101 LEU A O 1
ATOM 805 N N . GLU A 1 102 ? 8.492 -4.429 8.586 1.00 98.56 102 GLU A N 1
ATOM 806 C CA . GLU A 1 102 ? 9.513 -4.141 9.574 1.00 98.56 102 GLU A CA 1
ATOM 807 C C . GLU A 1 102 ? 8.956 -3.270 10.706 1.00 98.56 102 GLU A C 1
ATOM 809 O O . GLU A 1 102 ? 8.048 -2.448 10.528 1.00 98.56 102 GLU A O 1
ATOM 814 N N . VAL A 1 103 ? 9.574 -3.378 11.8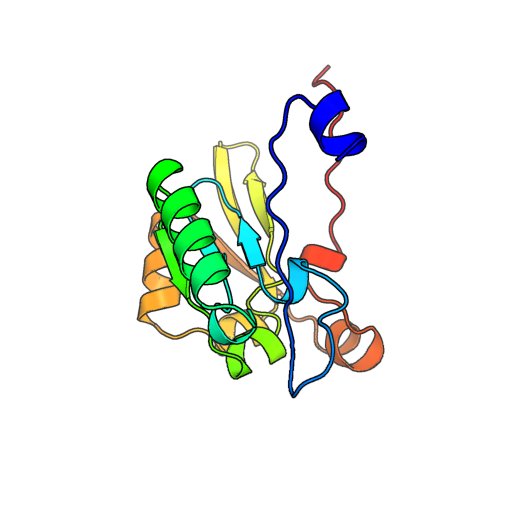83 1.00 98.38 103 VAL A N 1
ATOM 815 C CA . VAL A 1 103 ? 9.191 -2.604 13.073 1.00 98.38 103 VAL A CA 1
ATOM 816 C C . VAL A 1 103 ? 9.088 -1.092 12.796 1.00 98.38 103 VAL A C 1
ATOM 818 O O . VAL A 1 103 ? 8.089 -0.498 13.214 1.00 98.38 103 VAL A O 1
ATOM 821 N N . PRO A 1 104 ? 10.021 -0.436 12.070 1.00 98.19 104 PRO A N 1
ATOM 822 C CA . PRO A 1 104 ? 9.898 0.991 11.766 1.00 98.19 104 PRO A CA 1
ATOM 823 C C . PRO A 1 104 ? 8.683 1.334 10.891 1.00 98.19 104 PRO A C 1
ATOM 825 O O . PRO A 1 104 ? 8.052 2.373 11.105 1.00 98.19 104 PRO A O 1
ATOM 828 N N . GLN A 1 105 ? 8.318 0.468 9.937 1.00 98.44 105 GLN A N 1
ATOM 829 C CA . GLN A 1 105 ? 7.126 0.649 9.102 1.00 98.44 105 GLN A CA 1
ATOM 830 C C . GLN A 1 105 ? 5.862 0.546 9.965 1.00 98.44 105 GLN A C 1
ATOM 832 O O . GLN A 1 105 ? 5.032 1.457 9.947 1.00 98.44 105 GLN A O 1
ATOM 837 N N . ILE A 1 106 ? 5.763 -0.495 10.802 1.00 98.50 106 ILE A N 1
ATOM 838 C CA . ILE A 1 106 ? 4.643 -0.706 11.738 1.00 98.50 106 ILE A CA 1
ATOM 839 C C . ILE A 1 106 ? 4.482 0.494 12.679 1.00 98.50 106 ILE A C 1
ATOM 841 O O . ILE A 1 106 ? 3.373 1.006 12.861 1.00 98.50 106 ILE A O 1
ATOM 845 N N . GLN A 1 107 ? 5.584 0.987 13.251 1.00 98.12 107 GLN A N 1
ATOM 846 C CA . GLN A 1 107 ? 5.576 2.172 14.110 1.00 98.12 107 GLN A CA 1
ATOM 847 C C . GLN A 1 107 ? 5.126 3.424 13.355 1.00 98.12 107 GLN A C 1
ATOM 849 O O . GLN A 1 107 ? 4.388 4.237 13.908 1.00 98.12 107 GLN A O 1
ATOM 854 N N . SER A 1 108 ? 5.557 3.598 12.103 1.00 97.38 108 SER A N 1
ATOM 855 C CA . SER A 1 108 ? 5.160 4.740 11.279 1.00 97.38 108 SER A CA 1
ATOM 856 C C . SER A 1 108 ? 3.659 4.729 10.982 1.00 97.38 108 SER A C 1
ATOM 858 O O . SER A 1 108 ? 3.014 5.767 11.106 1.00 97.38 108 SER A O 1
ATOM 860 N N . ILE A 1 109 ? 3.097 3.565 10.654 1.00 97.81 109 ILE A N 1
ATOM 861 C CA . ILE A 1 109 ? 1.659 3.383 10.410 1.00 97.81 109 ILE A CA 1
ATOM 862 C C . ILE A 1 109 ? 0.855 3.632 11.692 1.00 97.81 109 ILE A C 1
ATOM 864 O O . ILE A 1 109 ? -0.124 4.377 11.688 1.00 97.81 109 ILE A O 1
ATOM 868 N N . SER A 1 110 ? 1.310 3.071 12.814 1.00 97.69 110 SER A N 1
ATOM 869 C CA . SER A 1 110 ? 0.605 3.145 14.102 1.00 97.69 110 SER A CA 1
ATOM 870 C C . SER A 1 110 ? 0.500 4.568 14.670 1.00 97.69 110 SER A C 1
ATOM 872 O O . SER A 1 110 ? -0.290 4.807 15.581 1.00 97.69 110 SER A O 1
ATOM 874 N N . LYS A 1 111 ? 1.264 5.534 14.136 1.00 96.25 111 LYS A N 1
ATOM 875 C CA 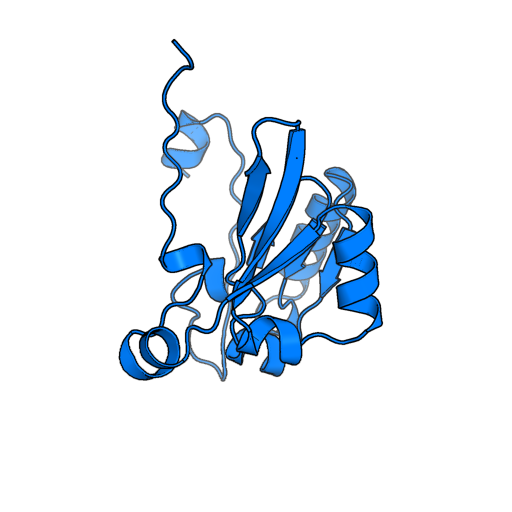. LYS A 1 111 ? 1.129 6.963 14.476 1.00 96.25 111 LYS A CA 1
ATOM 876 C C . LYS A 1 111 ? -0.145 7.594 13.913 1.00 96.25 111 LYS A C 1
ATOM 878 O O . LYS A 1 111 ? -0.595 8.601 14.455 1.00 96.25 111 LYS A O 1
ATOM 883 N N . SER A 1 112 ? -0.690 7.064 12.818 1.00 94.69 112 SER A N 1
ATOM 884 C CA . SER A 1 112 ? -1.880 7.616 12.159 1.00 94.69 112 SER A CA 1
ATOM 885 C C . SER A 1 112 ? -3.103 6.718 12.260 1.00 94.69 112 SER A C 1
ATOM 887 O O . SER A 1 112 ? -4.215 7.240 12.304 1.00 94.69 112 SER A O 1
ATOM 889 N N . SER A 1 113 ? -2.905 5.399 12.289 1.00 97.38 113 SER A N 1
ATOM 890 C CA . SER A 1 113 ? -3.977 4.430 12.049 1.00 97.38 113 SER A CA 1
ATOM 891 C C . SER A 1 113 ? -3.754 3.178 12.898 1.00 97.38 113 SER A C 1
ATOM 893 O O . SER A 1 113 ? -2.632 2.682 13.006 1.00 97.38 113 SER A O 1
ATOM 895 N N . LYS A 1 114 ? -4.815 2.624 13.491 1.00 98.06 114 LYS A N 1
ATOM 896 C CA . LYS A 1 114 ? -4.735 1.335 14.193 1.00 98.06 114 LYS A CA 1
ATOM 897 C C . LYS A 1 114 ? -4.692 0.198 13.173 1.00 98.06 114 LYS A C 1
ATOM 899 O O . LYS A 1 114 ? -5.634 0.037 12.404 1.00 98.06 114 LYS A O 1
ATOM 904 N N . ILE A 1 115 ? -3.644 -0.619 13.188 1.00 98.44 115 ILE A N 1
ATOM 905 C CA . ILE A 1 115 ? -3.547 -1.773 12.286 1.00 98.44 115 ILE A CA 1
ATOM 906 C C . ILE A 1 115 ? -4.511 -2.878 12.744 1.00 98.44 115 ILE A C 1
ATOM 908 O O . ILE A 1 115 ? -4.558 -3.221 13.928 1.00 98.44 115 ILE A O 1
ATOM 912 N N . ILE A 1 116 ? -5.272 -3.429 11.800 1.00 98.19 116 ILE A N 1
ATOM 913 C CA . ILE A 1 116 ? -6.115 -4.615 11.969 1.00 98.19 116 ILE A CA 1
ATOM 914 C C . ILE A 1 116 ? -5.604 -5.687 10.995 1.00 98.19 116 ILE A C 1
ATOM 916 O O . ILE A 1 116 ? -5.952 -5.640 9.811 1.00 98.19 116 ILE A O 1
ATOM 920 N N . PRO A 1 117 ? -4.778 -6.636 11.465 1.00 97.75 117 PRO A N 1
ATOM 921 C CA . PRO A 1 117 ? -4.392 -7.791 10.669 1.00 97.75 117 PRO A CA 1
ATOM 922 C C . PRO A 1 117 ? -5.525 -8.831 10.654 1.00 97.75 117 PRO A C 1
ATOM 924 O O . PRO A 1 117 ? -6.181 -9.049 11.674 1.00 97.75 117 PRO A O 1
ATOM 927 N N . ILE A 1 118 ? -5.767 -9.456 9.500 1.00 96.69 118 ILE A N 1
ATOM 928 C CA . ILE A 1 118 ? -6.806 -10.482 9.312 1.00 96.69 118 ILE A CA 1
ATOM 929 C C . ILE A 1 118 ? -6.186 -11.736 8.668 1.00 96.69 118 ILE A C 1
ATOM 931 O O . ILE A 1 118 ? -5.494 -11.603 7.654 1.00 96.69 118 ILE A O 1
ATOM 935 N N . PRO A 1 119 ? -6.427 -12.951 9.190 1.00 96.88 119 PRO A N 1
ATOM 936 C CA . PRO A 1 119 ? -5.950 -14.179 8.560 1.00 96.88 119 PRO A CA 1
ATOM 937 C C . PRO A 1 119 ? -6.718 -14.426 7.254 1.00 96.88 119 PRO A C 1
ATOM 939 O O . PRO A 1 119 ? -7.936 -14.609 7.264 1.00 96.88 119 PRO A O 1
ATOM 942 N N . LEU A 1 120 ? -6.012 -14.404 6.119 1.00 96.31 120 LEU A N 1
ATOM 943 C CA . LEU A 1 120 ? -6.593 -14.504 4.769 1.00 96.31 120 LEU A CA 1
ATOM 944 C C . LEU A 1 120 ? -5.940 -15.601 3.908 1.00 96.31 120 LEU A C 1
ATOM 946 O O . LEU A 1 120 ? -6.104 -15.601 2.687 1.00 96.31 120 LEU A O 1
ATOM 950 N N . ASP A 1 121 ? -5.253 -16.571 4.520 1.00 93.94 121 ASP A N 1
ATOM 951 C CA . ASP A 1 121 ? -4.410 -17.564 3.833 1.00 93.94 121 ASP A CA 1
ATOM 952 C C . ASP A 1 121 ? -5.106 -18.273 2.669 1.00 93.94 121 ASP A C 1
ATOM 954 O O . ASP A 1 121 ? -4.520 -18.473 1.608 1.00 93.94 121 ASP A O 1
ATOM 958 N N . THR A 1 122 ? -6.376 -18.649 2.849 1.00 93.25 122 THR A N 1
ATOM 959 C CA . THR A 1 122 ? -7.140 -19.359 1.812 1.00 93.25 122 THR A CA 1
ATOM 960 C C . THR A 1 122 ? -7.399 -18.465 0.597 1.00 93.25 122 THR A C 1
ATOM 962 O O . THR A 1 122 ? -7.228 -18.904 -0.540 1.00 93.25 122 THR A O 1
ATOM 965 N N . ILE A 1 123 ? -7.779 -17.205 0.822 1.00 93.25 123 ILE A N 1
ATOM 966 C CA . ILE A 1 123 ? -8.067 -16.245 -0.252 1.00 93.25 123 ILE A CA 1
ATOM 967 C C . ILE A 1 123 ? -6.783 -15.870 -0.988 1.00 93.25 123 ILE A C 1
ATOM 969 O O . ILE A 1 123 ? -6.758 -15.857 -2.215 1.00 93.25 123 ILE A O 1
ATOM 973 N N . GLU A 1 124 ? -5.700 -15.635 -0.256 1.00 94.00 124 GLU A N 1
ATOM 974 C CA . GLU A 1 124 ? -4.420 -15.255 -0.850 1.00 94.00 124 GLU A CA 1
ATOM 975 C C . GLU A 1 124 ? -3.787 -16.407 -1.634 1.00 94.00 124 GLU A C 1
ATOM 977 O O . GLU A 1 124 ? -3.248 -16.195 -2.720 1.00 94.00 124 GLU A O 1
ATOM 982 N N . LYS A 1 125 ? -3.879 -17.639 -1.117 1.00 90.94 125 LYS A N 1
ATOM 983 C CA . LYS A 1 125 ? -3.288 -18.819 -1.756 1.00 90.94 125 LYS A CA 1
ATOM 984 C C . LYS A 1 125 ? -4.020 -19.241 -3.028 1.00 90.94 125 LYS A C 1
ATOM 986 O O . LYS A 1 125 ? -3.363 -19.692 -3.963 1.00 90.94 125 LYS A O 1
ATOM 991 N N . TYR A 1 126 ? -5.349 -19.134 -3.062 1.00 91.44 126 TYR A N 1
ATOM 992 C CA . TYR A 1 126 ? -6.154 -19.672 -4.167 1.00 91.44 126 TYR A CA 1
ATOM 993 C C . TYR A 1 126 ? -6.860 -18.607 -5.017 1.00 91.44 126 TYR A C 1
ATOM 995 O O . TYR A 1 126 ? -7.229 -18.896 -6.150 1.00 91.44 126 TYR A O 1
ATOM 1003 N N . GLY A 1 127 ? -7.058 -17.394 -4.495 1.00 84.69 127 GLY A N 1
ATOM 1004 C CA . GLY A 1 127 ? -7.829 -16.327 -5.143 1.00 84.69 127 GLY A CA 1
ATOM 1005 C C . GLY A 1 127 ? -7.001 -15.165 -5.697 1.00 84.69 127 GLY A C 1
ATOM 1006 O O . GLY A 1 127 ? -7.548 -14.341 -6.424 1.00 84.69 127 GLY A O 1
ATOM 1007 N N . GLY A 1 128 ? -5.706 -15.069 -5.367 1.00 81.00 128 GLY A N 1
ATOM 1008 C CA . GLY A 1 128 ? -4.814 -14.023 -5.893 1.00 81.00 128 GLY A CA 1
ATOM 1009 C C . GLY A 1 128 ? -5.134 -12.595 -5.421 1.00 81.00 128 GLY A C 1
ATOM 1010 O O . GLY A 1 128 ? -4.627 -11.633 -5.993 1.00 81.00 128 GLY A O 1
ATOM 1011 N N . GLY A 1 129 ? -5.971 -12.444 -4.390 1.00 87.50 129 GLY A N 1
ATOM 1012 C CA . GLY A 1 129 ? -6.328 -11.166 -3.772 1.00 87.50 129 GLY A CA 1
ATOM 1013 C C . GLY A 1 129 ? -6.100 -11.181 -2.261 1.00 87.50 129 GLY A C 1
ATOM 1014 O O . GLY A 1 129 ? -5.910 -12.239 -1.671 1.00 87.50 129 GLY A O 1
ATOM 1015 N N . SER A 1 130 ? -6.136 -10.003 -1.636 1.00 94.19 130 SER A N 1
ATOM 1016 C CA . SER A 1 130 ? -5.993 -9.842 -0.183 1.00 94.19 130 SER A CA 1
ATOM 1017 C C . SER A 1 130 ? -7.008 -8.815 0.349 1.00 94.19 130 SER A C 1
ATOM 1019 O O . SER A 1 130 ? -8.034 -8.564 -0.290 1.00 94.19 130 SER A O 1
ATOM 1021 N N . ALA A 1 131 ? -6.764 -8.248 1.530 1.00 94.62 131 ALA A N 1
ATOM 1022 C CA . ALA A 1 131 ? -7.719 -7.458 2.301 1.00 94.62 131 ALA A CA 1
ATOM 1023 C C . ALA A 1 131 ? -8.417 -6.351 1.488 1.00 94.62 131 ALA A C 1
ATOM 1025 O O . ALA A 1 131 ? -9.647 -6.282 1.479 1.00 94.62 131 ALA A O 1
ATOM 1026 N N . ARG A 1 132 ? -7.670 -5.512 0.754 1.00 94.69 132 ARG A N 1
ATOM 1027 C CA . ARG A 1 132 ? -8.249 -4.423 -0.059 1.00 94.69 132 ARG A CA 1
ATOM 1028 C C . ARG A 1 132 ? -9.106 -4.932 -1.221 1.00 94.69 132 ARG A C 1
ATOM 1030 O O . ARG A 1 132 ? -10.011 -4.221 -1.657 1.00 94.69 132 ARG A O 1
ATOM 1037 N N . CYS A 1 133 ? -8.843 -6.127 -1.742 1.00 92.56 133 CYS A N 1
ATOM 1038 C CA . CYS A 1 133 ? -9.660 -6.732 -2.799 1.00 92.56 133 CYS A CA 1
ATOM 1039 C C . CYS A 1 133 ? -11.005 -7.267 -2.279 1.00 92.56 133 CYS A C 1
ATOM 1041 O O . CYS A 1 133 ? -11.919 -7.475 -3.072 1.00 92.56 133 CYS A O 1
ATOM 1043 N N . MET A 1 134 ? -11.140 -7.467 -0.965 1.00 92.75 134 MET A N 1
ATOM 1044 C CA . MET A 1 134 ? -12.349 -7.996 -0.322 1.00 92.75 134 MET A CA 1
ATOM 1045 C C . MET A 1 134 ? -13.301 -6.900 0.182 1.00 92.75 134 MET A C 1
ATOM 1047 O O . MET A 1 134 ? -14.343 -7.212 0.757 1.00 92.75 134 MET A O 1
ATOM 1051 N N . ILE A 1 135 ? -12.954 -5.623 -0.011 1.00 92.25 135 ILE A N 1
ATOM 1052 C CA . ILE A 1 135 ? -13.709 -4.479 0.507 1.00 92.25 135 ILE A CA 1
ATOM 1053 C C . ILE A 1 135 ? -14.088 -3.551 -0.647 1.00 92.25 135 ILE A C 1
ATOM 1055 O O . ILE A 1 135 ? -13.235 -3.115 -1.420 1.00 92.25 135 ILE A O 1
ATOM 1059 N N . ALA A 1 136 ? -15.378 -3.223 -0.732 1.00 89.75 136 ALA A N 1
ATOM 1060 C CA . ALA A 1 136 ? -15.916 -2.259 -1.682 1.00 89.75 136 ALA A CA 1
ATOM 1061 C C . ALA A 1 136 ? -16.355 -0.985 -0.952 1.00 89.75 136 ALA A C 1
ATOM 1063 O O . ALA A 1 136 ? -17.176 -1.025 -0.036 1.00 89.75 136 ALA A O 1
ATOM 1064 N N . GLU A 1 137 ? -15.813 0.152 -1.375 1.00 86.44 137 GLU A N 1
ATOM 1065 C CA . GLU A 1 137 ? -16.177 1.464 -0.849 1.00 86.44 137 GLU A CA 1
ATOM 1066 C C . GLU A 1 137 ? -17.474 1.944 -1.519 1.00 86.44 137 GLU A C 1
ATOM 1068 O O . GLU A 1 137 ? -17.571 2.008 -2.747 1.00 86.44 137 GLU A O 1
ATOM 1073 N N . ILE A 1 138 ? -18.487 2.273 -0.714 1.00 86.12 138 ILE A N 1
ATOM 1074 C CA . ILE A 1 138 ? -19.786 2.754 -1.197 1.00 86.12 138 ILE A CA 1
ATOM 1075 C C . ILE A 1 138 ? -19.844 4.273 -1.015 1.00 86.12 138 ILE A C 1
ATOM 1077 O O . ILE A 1 138 ? -20.088 4.776 0.079 1.00 86.12 138 ILE A O 1
ATOM 1081 N N . PHE A 1 139 ? -19.634 5.011 -2.105 1.00 79.88 139 PHE A N 1
ATOM 1082 C CA . PHE A 1 139 ? -19.620 6.479 -2.120 1.00 79.88 139 PHE A CA 1
ATOM 1083 C C . PHE A 1 139 ? -21.020 7.069 -2.350 1.00 79.88 139 PHE A C 1
ATOM 1085 O O . PHE A 1 139 ? -21.259 7.789 -3.320 1.00 79.88 139 PHE A O 1
ATOM 1092 N N . LEU A 1 140 ? -21.968 6.736 -1.473 1.00 80.69 140 LEU A N 1
ATOM 1093 C CA . LEU A 1 140 ? -23.298 7.353 -1.470 1.00 80.69 140 LEU A CA 1
ATOM 1094 C C . LEU A 1 140 ? -23.281 8.652 -0.655 1.00 80.69 140 LEU A C 1
ATOM 1096 O O . LEU A 1 140 ? -22.539 8.775 0.322 1.00 80.69 140 LEU A O 1
ATOM 1100 N N . GLN A 1 141 ? -24.110 9.625 -1.045 1.00 76.69 141 GLN A N 1
ATOM 1101 C CA . GLN A 1 141 ? -24.334 10.806 -0.211 1.00 76.69 141 GLN A CA 1
ATOM 1102 C C . GLN A 1 141 ? -24.903 10.356 1.139 1.00 76.69 141 GLN A C 1
ATOM 1104 O O . GLN A 1 141 ? -25.817 9.532 1.181 1.00 76.69 141 GLN A O 1
ATOM 1109 N N . LYS A 1 142 ? -24.346 10.877 2.238 1.00 65.19 142 LYS A N 1
ATOM 1110 C CA . LYS A 1 142 ? -24.917 10.652 3.569 1.00 65.19 142 LYS A CA 1
ATOM 1111 C C . LYS A 1 142 ? -26.315 11.275 3.588 1.00 65.19 142 LYS A C 1
ATOM 1113 O O . LYS A 1 142 ? -26.442 12.464 3.305 1.00 65.19 142 LYS A O 1
ATOM 1118 N N . SER A 1 143 ? -27.323 10.449 3.857 1.00 61.75 143 SER A N 1
ATOM 1119 C CA . SER A 1 143 ? -28.713 10.856 4.097 1.00 61.75 143 SER A CA 1
ATOM 1120 C C . SER A 1 143 ? -28.855 11.626 5.399 1.00 61.75 143 SER A C 1
ATOM 1122 O O . SER A 1 143 ? -28.206 11.178 6.375 1.00 61.75 143 SER A O 1
#

Radius of gyration: 15.43 Å; chains: 1; bounding box: 42×37×36 Å

Foldseek 3Di:
DVVCVVVVHDDQDFFFDQVNHGDPDPLLAWDDDQAAIEGALVRTDDVVSSVVVVVVCVVSNHHYLHDHSVLSLQSLSNWDWDADPVRAIAIEWAPSSVVRDDPVSVVVCVVRHHYDHHHDCVCVVPVVHTDNVVDDDDPDDDD